Protein AF-A0A1D7QV91-F1 (afdb_monomer_lite)

Organism: NCBI:txid632773

Structure (mmCIF, N/CA/C/O backbone):
data_AF-A0A1D7QV91-F1
#
_entry.id   AF-A0A1D7QV91-F1
#
loop_
_atom_site.group_PDB
_atom_site.id
_a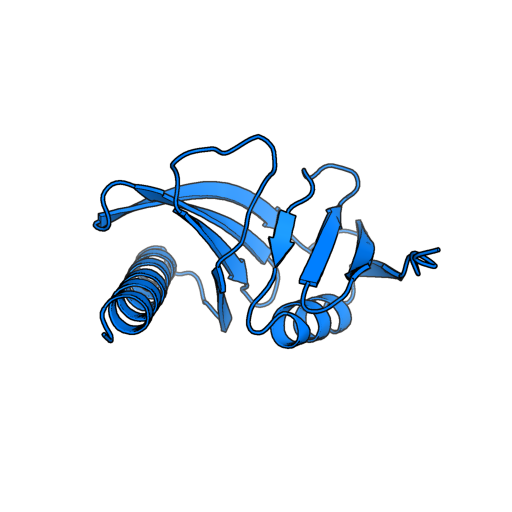tom_site.type_symbol
_atom_site.label_atom_id
_atom_site.label_alt_id
_atom_site.label_comp_id
_atom_site.label_asym_id
_atom_site.label_entity_id
_atom_site.label_seq_id
_atom_site.pdbx_PDB_ins_code
_atom_site.Cartn_x
_atom_site.Cartn_y
_atom_site.Cartn_z
_atom_site.occupancy
_atom_site.B_iso_or_equiv
_atom_site.auth_seq_id
_atom_site.auth_comp_id
_atom_site.auth_asym_id
_atom_site.auth_atom_id
_atom_site.pdbx_PDB_model_num
ATOM 1 N N . MET A 1 1 ? 21.255 12.252 -17.956 1.00 45.38 1 MET A N 1
ATOM 2 C CA . MET A 1 1 ? 20.841 11.496 -16.754 1.00 45.38 1 MET A CA 1
ATOM 3 C C . MET A 1 1 ? 19.461 11.991 -16.324 1.00 45.38 1 MET A C 1
ATOM 5 O O . MET A 1 1 ? 19.399 13.001 -15.647 1.00 45.38 1 MET A O 1
ATOM 9 N N . ASP A 1 2 ? 18.368 11.359 -16.775 1.00 53.44 2 ASP A N 1
ATOM 10 C CA . ASP A 1 2 ? 16.991 11.734 -16.355 1.00 53.44 2 ASP A CA 1
ATOM 11 C C . ASP A 1 2 ? 15.924 10.638 -16.613 1.00 53.44 2 ASP A C 1
ATOM 13 O O . ASP A 1 2 ? 14.723 10.887 -16.685 1.00 53.44 2 ASP A O 1
ATOM 17 N N . HIS A 1 3 ? 16.351 9.384 -16.797 1.00 52.78 3 HIS A N 1
ATOM 18 C CA . HIS A 1 3 ? 15.462 8.321 -17.290 1.00 52.78 3 HIS A CA 1
ATOM 19 C C . HIS A 1 3 ? 14.647 7.664 -16.162 1.00 52.78 3 HIS A C 1
ATOM 21 O O . HIS A 1 3 ? 13.525 7.218 -16.379 1.00 52.78 3 HIS A O 1
ATOM 27 N N . GLN A 1 4 ? 15.166 7.669 -14.929 1.00 55.16 4 GLN A N 1
ATOM 28 C CA . GLN A 1 4 ? 14.534 6.992 -13.792 1.00 55.16 4 GLN A CA 1
ATOM 29 C C . GLN A 1 4 ? 13.273 7.715 -13.282 1.00 55.16 4 GLN A C 1
ATOM 31 O O . GLN A 1 4 ? 12.346 7.075 -12.783 1.00 55.16 4 GLN A O 1
ATOM 36 N N . LYS A 1 5 ? 13.218 9.051 -13.412 1.00 58.94 5 LYS A N 1
ATOM 37 C CA . LYS A 1 5 ? 12.030 9.841 -13.047 1.00 58.94 5 LYS A CA 1
ATOM 38 C C . LYS A 1 5 ? 10.877 9.598 -14.020 1.00 58.94 5 LYS A C 1
ATOM 40 O O . LYS A 1 5 ? 9.762 9.378 -13.558 1.00 58.94 5 LYS A O 1
ATOM 45 N N . LYS A 1 6 ? 11.164 9.569 -15.328 1.00 64.19 6 LYS A N 1
ATOM 46 C CA . LYS A 1 6 ? 10.165 9.289 -16.372 1.00 64.19 6 LYS A CA 1
ATOM 47 C C . LYS A 1 6 ? 9.511 7.923 -16.163 1.00 64.19 6 LYS A C 1
ATOM 49 O O . LYS A 1 6 ? 8.305 7.856 -15.991 1.00 64.19 6 LYS A O 1
ATOM 54 N N . GLN A 1 7 ? 10.317 6.876 -15.986 1.00 62.16 7 GLN A N 1
ATOM 55 C CA . GLN A 1 7 ? 9.799 5.514 -15.829 1.00 62.16 7 GLN A CA 1
ATOM 56 C C . GLN A 1 7 ? 8.915 5.324 -14.582 1.00 62.16 7 GLN A C 1
ATOM 58 O O . GLN A 1 7 ? 7.948 4.574 -14.614 1.00 62.16 7 GLN A O 1
ATOM 63 N N . THR A 1 8 ? 9.208 6.017 -13.472 1.00 67.94 8 THR A N 1
ATOM 64 C CA . THR A 1 8 ? 8.337 5.948 -12.281 1.00 67.94 8 THR A CA 1
ATOM 65 C C . THR A 1 8 ? 6.990 6.625 -12.549 1.00 67.94 8 THR A C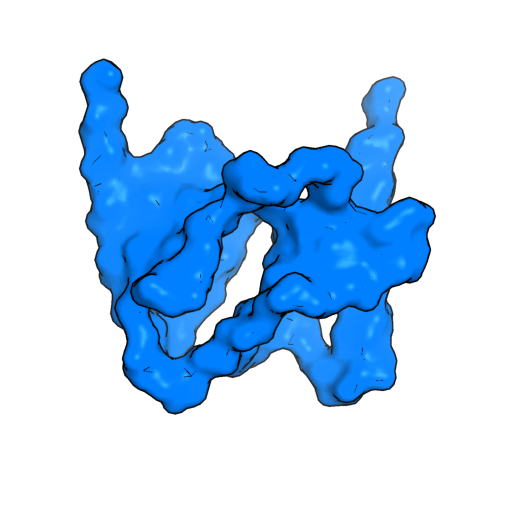 1
ATOM 67 O O . THR A 1 8 ? 5.956 6.084 -12.171 1.00 67.94 8 THR A O 1
ATOM 70 N N . SER A 1 9 ? 7.007 7.774 -13.234 1.00 73.50 9 SER A N 1
ATOM 71 C CA . SER A 1 9 ? 5.799 8.507 -13.626 1.00 73.50 9 SER A CA 1
ATOM 72 C C . SER A 1 9 ? 4.922 7.705 -14.591 1.00 73.50 9 SER A C 1
ATOM 74 O O . SER A 1 9 ? 3.699 7.752 -14.479 1.00 73.50 9 SER A O 1
ATOM 76 N N . ASP A 1 10 ? 5.531 6.954 -15.509 1.00 87.19 10 ASP A N 1
ATOM 77 C CA . ASP A 1 10 ? 4.803 6.123 -16.472 1.00 87.19 10 ASP A CA 1
ATOM 78 C C . ASP A 1 10 ? 4.090 4.953 -15.776 1.00 87.19 10 ASP A C 1
ATOM 80 O O . ASP A 1 10 ? 2.940 4.655 -16.088 1.00 87.19 10 ASP A O 1
ATOM 84 N N . HIS A 1 11 ? 4.716 4.341 -14.765 1.00 92.19 11 HIS A N 1
ATOM 85 C CA . HIS A 1 11 ? 4.080 3.273 -13.985 1.00 92.19 11 HIS A CA 1
ATOM 86 C C . HIS A 1 11 ? 2.972 3.784 -13.072 1.00 92.19 11 HIS A C 1
ATOM 88 O O . HIS A 1 11 ? 1.941 3.132 -12.946 1.00 92.19 11 HIS A O 1
ATOM 94 N N . GLU A 1 12 ? 3.158 4.947 -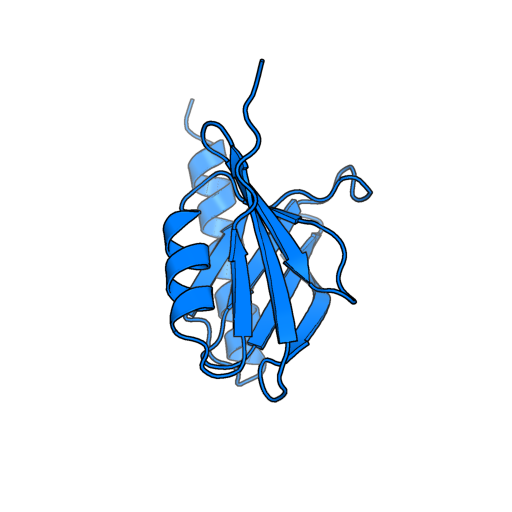12.443 1.00 92.00 12 GLU A N 1
ATOM 95 C CA . GLU A 1 12 ? 2.094 5.572 -11.653 1.00 92.00 12 GLU A CA 1
ATOM 96 C C . GLU A 1 12 ? 0.858 5.839 -12.519 1.00 92.00 12 GLU A C 1
ATOM 98 O O . GLU A 1 12 ? -0.260 5.559 -12.086 1.00 92.00 12 GLU A O 1
ATOM 103 N N . LYS A 1 13 ? 1.054 6.323 -13.752 1.00 92.75 13 LYS A N 1
ATOM 104 C CA . LYS A 1 13 ? -0.029 6.522 -14.718 1.00 92.75 13 LYS A CA 1
ATOM 105 C C . LYS A 1 13 ? -0.685 5.197 -15.119 1.00 92.75 13 LYS A C 1
ATOM 107 O O . LYS A 1 13 ? -1.899 5.080 -14.995 1.00 92.75 13 LYS A O 1
ATOM 112 N N . LEU A 1 14 ? 0.111 4.201 -15.515 1.00 94.25 14 LEU A N 1
ATOM 113 C CA . LEU A 1 14 ? -0.369 2.865 -15.889 1.00 94.25 14 LEU A CA 1
ATOM 114 C C . LEU A 1 14 ? -1.229 2.234 -14.784 1.00 94.25 14 LEU A C 1
ATOM 116 O O . LEU A 1 14 ? -2.315 1.726 -15.046 1.00 94.25 14 LEU A O 1
ATOM 120 N N . ILE A 1 15 ? -0.756 2.285 -13.537 1.00 95.62 15 ILE A N 1
ATOM 121 C CA . ILE A 1 15 ? -1.475 1.737 -12.385 1.00 95.62 15 ILE A CA 1
ATOM 122 C C . ILE A 1 15 ? -2.797 2.472 -12.165 1.00 95.62 15 ILE A C 1
ATOM 124 O O . ILE A 1 15 ? -3.813 1.825 -11.923 1.00 95.62 15 ILE A O 1
ATOM 128 N N . ARG A 1 16 ? -2.805 3.807 -12.245 1.00 95.25 16 ARG A N 1
ATOM 129 C CA . ARG A 1 16 ? -4.035 4.597 -12.082 1.00 95.25 16 ARG A CA 1
ATOM 130 C C . ARG A 1 16 ? -5.074 4.244 -13.137 1.00 95.25 16 ARG A C 1
ATOM 132 O O . ARG A 1 16 ? -6.194 3.905 -12.773 1.00 95.25 16 ARG A O 1
ATOM 139 N N . GLU A 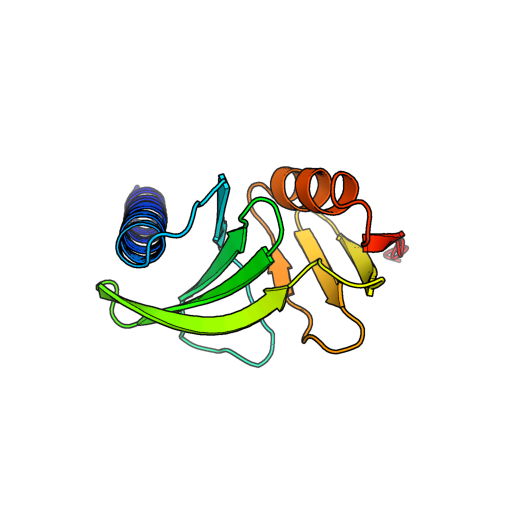1 17 ? -4.678 4.244 -14.408 1.00 94.25 17 GLU A N 1
ATOM 140 C CA . GLU A 1 17 ? -5.557 3.878 -15.525 1.00 94.25 17 GLU A CA 1
ATOM 141 C C . GLU A 1 17 ? -6.093 2.450 -15.363 1.00 94.25 17 GLU A C 1
ATOM 143 O O . GLU A 1 17 ? -7.279 2.198 -15.578 1.00 94.25 17 GLU A O 1
ATOM 148 N N . TRP A 1 18 ? -5.250 1.517 -14.910 1.00 94.94 18 TRP A N 1
ATOM 149 C CA . TRP A 1 18 ? -5.674 0.150 -14.620 1.00 94.94 18 TRP A CA 1
ATOM 150 C C . TRP A 1 18 ? -6.725 0.101 -13.502 1.00 94.94 18 TRP A C 1
ATOM 152 O O . TRP A 1 18 ? -7.763 -0.532 -13.691 1.00 94.94 18 TRP A O 1
ATOM 162 N N . ILE A 1 19 ? -6.515 0.791 -12.374 1.00 94.00 19 ILE A N 1
ATOM 163 C CA . ILE A 1 19 ? -7.469 0.831 -11.246 1.00 94.00 19 ILE A CA 1
ATOM 164 C C . ILE A 1 19 ? -8.806 1.439 -11.688 1.00 94.00 19 ILE A C 1
ATOM 166 O O . ILE A 1 19 ? -9.865 0.865 -11.418 1.00 94.00 19 ILE A O 1
ATOM 170 N N . GLU A 1 20 ? -8.758 2.556 -12.411 1.00 93.12 20 GLU A N 1
ATOM 171 C CA . GLU A 1 20 ? -9.939 3.264 -12.913 1.00 93.12 20 GLU A CA 1
ATOM 172 C C . GLU A 1 20 ? -10.714 2.424 -13.938 1.00 93.12 20 GLU A C 1
ATOM 174 O O . GLU A 1 20 ? -11.943 2.372 -13.889 1.00 93.12 20 GLU A O 1
ATOM 179 N N . SER A 1 21 ? -10.023 1.662 -14.796 1.00 94.19 21 SER A N 1
ATOM 180 C CA . SER A 1 21 ? -10.663 0.725 -15.738 1.00 94.19 21 SER A CA 1
ATOM 181 C C . SER A 1 21 ? -11.452 -0.397 -15.048 1.00 94.19 21 SER A C 1
ATOM 183 O O . SER A 1 21 ? -12.336 -1.002 -15.655 1.00 94.19 21 SER A O 1
ATOM 185 N N . LYS A 1 22 ? -11.149 -0.678 -13.773 1.00 90.69 22 LYS A N 1
ATOM 186 C CA . LYS A 1 22 ? -11.883 -1.631 -12.928 1.00 90.69 22 LYS A CA 1
ATOM 187 C C . LYS A 1 22 ? -13.030 -0.977 -12.148 1.00 90.69 22 LYS A C 1
ATOM 189 O O . LYS A 1 22 ? -13.648 -1.655 -11.335 1.00 90.69 22 LYS A O 1
ATOM 194 N N . GLY A 1 23 ? -13.306 0.308 -12.376 1.00 90.88 23 GLY A N 1
ATOM 195 C CA . GLY A 1 23 ? -14.349 1.065 -11.681 1.00 90.88 23 GLY A CA 1
ATOM 196 C C . GLY A 1 23 ? -13.968 1.509 -10.266 1.00 90.88 23 GLY A C 1
ATOM 197 O O . GLY A 1 23 ? -14.845 1.903 -9.505 1.00 90.88 23 GLY A O 1
ATOM 198 N N . ASN A 1 24 ? -12.683 1.443 -9.902 1.00 91.00 24 ASN A N 1
ATOM 199 C CA . ASN A 1 24 ? -12.193 1.836 -8.581 1.00 91.00 24 ASN A CA 1
ATOM 200 C C . ASN A 1 24 ? -11.550 3.228 -8.613 1.00 91.00 24 ASN A C 1
ATOM 202 O O . ASN A 1 24 ? -11.072 3.686 -9.650 1.00 91.00 24 ASN A O 1
ATOM 206 N N . THR A 1 25 ? -11.480 3.888 -7.458 1.00 91.50 25 THR A N 1
ATOM 207 C CA . THR A 1 25 ? -10.782 5.170 -7.300 1.00 91.50 25 THR A CA 1
ATOM 208 C C . THR A 1 25 ? -9.332 4.967 -6.856 1.00 91.50 25 THR A C 1
ATOM 210 O O . THR A 1 25 ? -8.992 3.997 -6.175 1.00 91.50 25 THR A O 1
ATOM 213 N N . CYS A 1 26 ? -8.452 5.897 -7.238 1.00 93.62 26 CYS A N 1
ATOM 214 C CA . CYS A 1 26 ? -7.046 5.885 -6.844 1.00 93.62 26 CYS A CA 1
ATOM 215 C C . CYS A 1 26 ? -6.616 7.256 -6.304 1.00 93.62 26 CYS A C 1
ATOM 217 O O . CYS A 1 26 ? -6.416 8.209 -7.060 1.00 93.62 26 CYS A O 1
ATOM 219 N N . GLU A 1 27 ? -6.403 7.368 -4.994 1.00 94.44 27 GLU A N 1
ATOM 220 C CA . GLU A 1 27 ? -5.887 8.593 -4.375 1.00 94.44 27 GLU A CA 1
ATOM 221 C C . GLU A 1 27 ? -4.406 8.802 -4.726 1.00 94.44 27 GLU A C 1
ATOM 223 O O . GLU A 1 27 ? -3.976 9.866 -5.194 1.00 94.44 27 GLU A O 1
ATOM 228 N N . PHE A 1 28 ? -3.598 7.762 -4.535 1.00 94.56 28 PHE A N 1
ATOM 229 C CA . PHE A 1 28 ? -2.172 7.788 -4.832 1.00 94.56 28 PHE A CA 1
ATOM 230 C C . PHE A 1 28 ? -1.629 6.421 -5.211 1.00 94.56 28 PHE A C 1
ATOM 232 O O . PHE A 1 28 ? -2.199 5.389 -4.871 1.00 94.56 28 PHE A O 1
ATOM 239 N N . VAL A 1 29 ? -0.466 6.457 -5.860 1.00 95.38 29 VAL A N 1
ATOM 240 C CA . VAL A 1 29 ? 0.382 5.306 -6.154 1.00 95.38 29 VAL A CA 1
ATOM 241 C C . VAL A 1 29 ? 1.781 5.637 -5.652 1.00 95.38 29 VAL A C 1
ATOM 243 O O . VAL A 1 29 ? 2.261 6.747 -5.881 1.00 95.38 29 VAL A O 1
ATOM 246 N N . LEU A 1 30 ? 2.422 4.715 -4.936 1.00 94.69 30 LEU A N 1
ATOM 247 C CA . LEU A 1 30 ? 3.762 4.904 -4.381 1.00 94.69 30 LEU A CA 1
ATOM 248 C C . LEU A 1 30 ? 4.641 3.687 -4.662 1.00 94.69 30 LEU A C 1
ATOM 250 O O . LEU A 1 30 ? 4.194 2.570 -4.421 1.00 94.69 30 LEU A O 1
ATOM 254 N N . PRO A 1 31 ? 5.899 3.870 -5.099 1.00 94.00 31 PRO A N 1
ATOM 255 C CA . PRO A 1 31 ? 6.831 2.761 -5.241 1.00 94.00 31 PRO A CA 1
ATOM 256 C C . PRO A 1 31 ? 7.228 2.215 -3.866 1.00 94.00 31 PRO A C 1
ATOM 258 O O . PRO A 1 31 ? 7.553 2.981 -2.948 1.00 94.00 31 PRO A O 1
ATOM 261 N N . V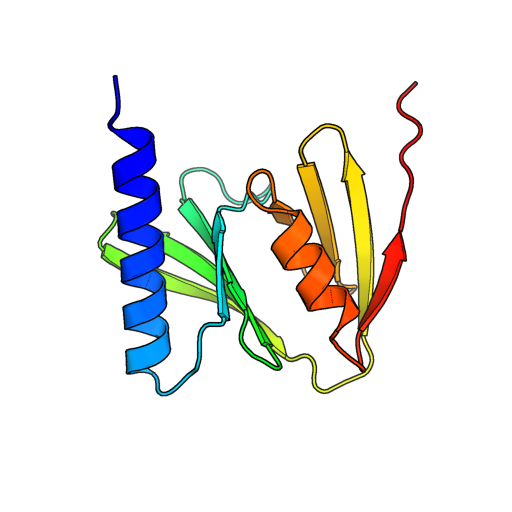AL A 1 32 ? 7.259 0.890 -3.744 1.00 93.88 32 VAL A N 1
ATOM 262 C CA . VAL A 1 32 ? 7.615 0.188 -2.506 1.00 93.88 32 VAL A CA 1
ATOM 263 C C . VAL A 1 32 ? 8.620 -0.925 -2.765 1.00 93.88 32 VAL A C 1
ATOM 265 O O . VAL A 1 32 ? 8.872 -1.314 -3.902 1.00 93.88 32 VAL A O 1
ATOM 268 N N . THR A 1 33 ? 9.209 -1.457 -1.698 1.00 92.12 33 THR A N 1
ATOM 269 C CA . THR A 1 33 ? 10.016 -2.681 -1.760 1.00 92.12 33 THR A CA 1
ATOM 270 C C . THR A 1 33 ? 9.558 -3.682 -0.711 1.00 92.12 33 THR A C 1
ATOM 272 O O . THR A 1 33 ? 9.256 -3.284 0.416 1.00 92.12 33 THR A O 1
ATOM 275 N N . ARG A 1 34 ? 9.603 -4.973 -1.047 1.00 89.50 34 ARG A N 1
ATOM 276 C CA . ARG A 1 34 ? 9.376 -6.100 -0.131 1.00 89.50 34 ARG A CA 1
ATOM 277 C C . ARG A 1 34 ? 10.629 -6.972 -0.115 1.00 89.50 34 ARG A C 1
ATOM 279 O O . ARG A 1 34 ? 11.303 -7.079 -1.136 1.00 89.50 34 ARG A O 1
ATOM 286 N N . LYS A 1 35 ? 10.973 -7.562 1.031 1.00 82.38 35 LYS A N 1
ATOM 287 C CA . LYS A 1 35 ? 12.213 -8.349 1.172 1.00 82.38 35 LYS A CA 1
ATOM 288 C C . LYS A 1 35 ? 12.226 -9.575 0.250 1.00 82.38 35 LYS A C 1
ATOM 290 O O . LYS A 1 35 ? 13.274 -9.898 -0.310 1.00 82.38 35 LYS A O 1
ATOM 295 N N . ASP A 1 36 ? 11.060 -10.190 0.071 1.00 81.31 36 ASP A N 1
ATOM 296 C CA . ASP A 1 36 ? 10.909 -11.469 -0.628 1.00 81.31 36 ASP A CA 1
ATOM 297 C C . ASP A 1 36 ? 10.563 -11.315 -2.120 1.00 81.31 36 ASP A C 1
ATOM 299 O O . ASP A 1 36 ? 10.509 -12.297 -2.851 1.00 81.31 36 ASP A O 1
ATOM 303 N N . PHE A 1 37 ? 10.429 -10.076 -2.608 1.00 80.06 37 PHE A N 1
ATOM 304 C CA . PHE A 1 37 ? 10.235 -9.768 -4.026 1.00 80.06 37 PHE A CA 1
ATOM 305 C C . PHE A 1 37 ? 11.504 -9.151 -4.617 1.00 80.06 37 PHE A C 1
ATOM 307 O O . PHE A 1 37 ? 11.821 -7.982 -4.385 1.00 80.06 37 PHE A O 1
ATOM 314 N N . LYS A 1 38 ? 12.241 -9.944 -5.401 1.00 73.69 38 LYS A N 1
ATOM 315 C CA . LYS A 1 38 ? 13.445 -9.504 -6.118 1.00 73.69 38 LYS A CA 1
ATOM 316 C C . LYS A 1 38 ? 13.181 -9.490 -7.620 1.00 73.69 38 LYS A C 1
ATOM 318 O O . LYS A 1 38 ? 12.736 -10.486 -8.169 1.00 73.69 38 LYS A O 1
ATOM 323 N N . GLY A 1 39 ? 13.512 -8.380 -8.278 1.00 72.44 39 GLY A N 1
ATOM 324 C CA . GLY A 1 39 ? 13.419 -8.239 -9.739 1.00 72.44 39 GLY A CA 1
ATOM 325 C C . GLY A 1 39 ? 12.142 -7.564 -10.241 1.00 72.44 39 GLY A C 1
ATOM 326 O O . GLY A 1 39 ? 12.141 -7.048 -11.355 1.00 72.44 39 GLY A O 1
ATOM 327 N N . SER A 1 40 ? 11.110 -7.471 -9.405 1.00 78.31 40 SER A N 1
ATOM 328 C CA . SER A 1 40 ? 9.839 -6.836 -9.754 1.00 78.31 40 SER A CA 1
ATOM 329 C C . SER A 1 40 ? 9.720 -5.408 -9.232 1.00 78.31 40 SER A C 1
ATOM 331 O O . SER A 1 40 ? 10.281 -5.057 -8.188 1.00 78.31 40 SER A O 1
ATOM 333 N N . LYS A 1 41 ? 8.967 -4.566 -9.948 1.00 91.50 41 LYS A N 1
ATOM 334 C CA . LYS A 1 41 ? 8.672 -3.194 -9.519 1.00 91.50 41 LYS A CA 1
ATOM 335 C C . LYS A 1 41 ? 7.357 -3.187 -8.760 1.00 91.50 41 LYS A C 1
ATOM 337 O O . LYS A 1 41 ? 6.300 -3.394 -9.347 1.00 91.50 41 LYS A O 1
ATOM 342 N N . LEU A 1 42 ? 7.448 -2.957 -7.456 1.00 94.06 42 LEU A N 1
ATOM 343 C CA . LEU A 1 42 ? 6.292 -2.964 -6.575 1.00 94.06 42 LEU A CA 1
ATOM 344 C C . LEU A 1 42 ? 5.781 -1.561 -6.298 1.00 94.06 42 LEU A C 1
ATOM 346 O O . LEU A 1 42 ? 6.552 -0.608 -6.138 1.00 94.06 42 LEU A O 1
ATOM 350 N N . TYR A 1 43 ? 4.468 -1.471 -6.171 1.00 95.19 43 TYR A N 1
ATOM 351 C CA . TYR A 1 43 ? 3.758 -0.247 -5.866 1.00 95.19 43 TYR A CA 1
ATOM 352 C C . TYR A 1 43 ? 2.660 -0.522 -4.853 1.00 95.19 43 TYR A C 1
ATOM 354 O O . TYR A 1 43 ? 2.095 -1.608 -4.824 1.00 95.19 43 TYR A O 1
ATOM 362 N N . VAL A 1 44 ? 2.329 0.474 -4.043 1.00 95.12 44 VAL A N 1
ATOM 363 C CA . VAL A 1 44 ? 1.059 0.493 -3.320 1.00 95.12 44 VAL A CA 1
ATOM 364 C C . VAL A 1 44 ? 0.156 1.544 -3.929 1.00 95.12 44 VAL A C 1
ATOM 366 O O . VAL A 1 44 ? 0.615 2.648 -4.227 1.00 95.12 44 VAL A O 1
ATOM 369 N N . SER A 1 45 ? -1.117 1.214 -4.090 1.00 95.75 45 SER A N 1
ATOM 370 C CA . SER A 1 45 ? -2.158 2.181 -4.423 1.00 95.75 45 SER A CA 1
ATOM 371 C C . SER A 1 45 ? -3.189 2.243 -3.312 1.00 95.75 45 SER A C 1
ATOM 373 O O . SER A 1 45 ? -3.588 1.195 -2.805 1.00 95.75 45 SER A O 1
ATOM 375 N N . ALA A 1 46 ? -3.657 3.439 -2.984 1.00 95.00 46 ALA A N 1
ATOM 376 C CA . ALA A 1 46 ? -4.726 3.623 -2.011 1.00 95.00 46 ALA A CA 1
ATOM 377 C C . ALA A 1 46 ? -6.009 4.125 -2.678 1.00 95.00 46 ALA A C 1
ATOM 379 O O . ALA A 1 46 ? -5.943 5.012 -3.537 1.00 95.00 46 ALA A O 1
ATOM 380 N N . SER A 1 47 ? -7.149 3.582 -2.257 1.00 93.25 47 SER A N 1
ATOM 381 C CA . SER A 1 47 ? -8.473 4.202 -2.390 1.00 93.25 47 SER A CA 1
ATOM 382 C C . SER A 1 47 ? -8.902 4.779 -1.038 1.00 93.25 47 SER A C 1
ATOM 384 O O . SER A 1 47 ? -8.121 4.784 -0.086 1.00 93.25 47 SER A O 1
ATOM 386 N N . GLU A 1 48 ? -10.143 5.252 -0.953 1.00 90.62 48 GLU A N 1
ATOM 387 C CA . GLU A 1 48 ? -10.730 5.755 0.291 1.00 90.62 48 GLU A CA 1
ATOM 388 C C . GLU A 1 48 ? -10.657 4.728 1.433 1.00 90.62 48 GLU A C 1
ATOM 390 O O . GLU A 1 48 ? -10.318 5.084 2.558 1.00 90.62 48 GLU A O 1
ATOM 395 N N . ASP A 1 49 ? -10.896 3.457 1.119 1.00 90.38 49 ASP A N 1
ATOM 396 C CA . ASP A 1 49 ? -11.152 2.362 2.055 1.00 90.38 49 ASP A CA 1
ATOM 397 C C . ASP A 1 49 ? -10.265 1.126 1.844 1.00 90.38 49 ASP A C 1
ATOM 399 O O . ASP A 1 49 ? -10.374 0.163 2.597 1.00 90.38 49 ASP A O 1
ATOM 403 N N . SER A 1 50 ? -9.365 1.123 0.858 1.00 92.12 50 SER A N 1
ATOM 404 C CA . SER A 1 50 ? -8.521 -0.040 0.567 1.00 92.12 50 SER A CA 1
ATOM 405 C C . SER A 1 50 ? -7.091 0.349 0.201 1.00 92.12 50 SER A C 1
ATOM 407 O O . SER A 1 50 ? -6.830 1.393 -0.408 1.00 92.12 50 SER A O 1
ATOM 409 N N . LEU A 1 51 ? -6.144 -0.523 0.545 1.00 93.62 51 LEU A N 1
ATOM 410 C CA . LEU A 1 51 ? -4.758 -0.456 0.090 1.00 93.62 51 LEU A CA 1
ATOM 411 C C . LEU A 1 51 ? -4.451 -1.689 -0.760 1.00 93.62 51 LEU A C 1
ATOM 413 O O . LEU A 1 51 ? -4.626 -2.815 -0.308 1.00 93.62 51 LEU A O 1
ATOM 417 N N . ARG A 1 52 ? -3.940 -1.496 -1.976 1.00 94.31 52 ARG A N 1
ATOM 418 C CA . ARG A 1 52 ? -3.514 -2.593 -2.856 1.00 94.31 52 ARG A CA 1
ATOM 419 C C . ARG A 1 52 ? -2.005 -2.601 -2.994 1.00 94.31 52 ARG A C 1
ATOM 421 O O . ARG A 1 52 ? -1.420 -1.557 -3.282 1.00 94.31 52 ARG A O 1
ATOM 428 N N . LEU A 1 53 ? -1.393 -3.768 -2.832 1.00 93.75 53 LEU A N 1
ATOM 429 C CA . LEU A 1 53 ? -0.019 -4.032 -3.239 1.00 93.75 53 LEU A CA 1
ATOM 430 C C . LEU A 1 53 ? -0.037 -4.567 -4.670 1.00 93.75 53 LEU A C 1
ATOM 432 O O . LEU A 1 53 ? -0.712 -5.549 -4.980 1.00 93.75 53 LEU A O 1
ATOM 436 N N . LEU A 1 54 ? 0.716 -3.905 -5.534 1.00 94.88 54 LEU A N 1
ATOM 437 C CA . LEU A 1 54 ? 0.721 -4.111 -6.969 1.00 94.88 54 LEU A CA 1
ATOM 438 C C . LEU A 1 54 ? 2.134 -4.414 -7.452 1.00 94.88 54 LEU A C 1
ATOM 440 O O . LEU A 1 54 ? 3.119 -3.871 -6.946 1.00 94.88 54 LEU A O 1
ATOM 444 N N . GLU A 1 55 ? 2.211 -5.226 -8.488 1.00 94.00 55 GLU A N 1
ATOM 445 C CA . GLU A 1 55 ? 3.412 -5.487 -9.261 1.00 94.00 55 GLU A CA 1
ATOM 446 C C . GLU A 1 55 ? 3.228 -4.957 -10.680 1.00 94.00 55 GLU A C 1
ATOM 448 O O . GLU A 1 55 ? 2.208 -5.221 -11.313 1.00 94.00 55 GLU A O 1
ATOM 453 N N . VAL A 1 56 ? 4.229 -4.238 -11.188 1.00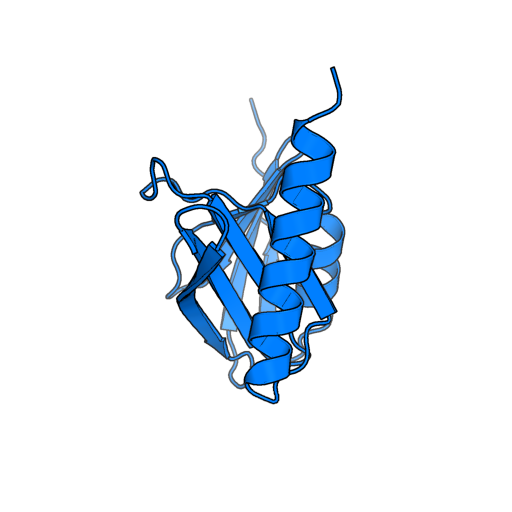 92.06 56 VAL A N 1
ATOM 454 C CA . VAL A 1 56 ? 4.325 -3.904 -12.612 1.00 92.06 56 VAL A CA 1
ATOM 455 C C . VAL A 1 56 ? 5.307 -4.860 -13.277 1.00 92.06 56 VAL A C 1
ATOM 457 O O . VAL A 1 56 ? 6.506 -4.842 -12.971 1.00 92.06 56 VAL A O 1
ATOM 460 N N . VAL A 1 57 ? 4.799 -5.669 -14.204 1.00 86.94 57 VAL A N 1
ATOM 461 C CA . VAL A 1 57 ? 5.566 -6.642 -14.987 1.00 86.94 57 VAL A CA 1
ATOM 462 C C . VAL A 1 57 ? 5.831 -6.069 -16.377 1.00 86.94 57 VAL A C 1
ATOM 464 O O . VAL A 1 57 ? 4.931 -5.557 -17.043 1.00 86.94 57 VAL A O 1
ATOM 467 N N . SER A 1 58 ? 7.093 -6.136 -16.813 1.00 82.81 58 SER A N 1
ATOM 468 C CA . SER A 1 58 ? 7.530 -5.712 -18.155 1.00 82.81 58 SER A CA 1
ATOM 469 C C . SER A 1 58 ? 7.086 -4.298 -18.569 1.00 82.81 58 SER A C 1
ATOM 471 O O . SER A 1 58 ? 6.928 -4.023 -19.756 1.00 82.81 58 SER A O 1
ATOM 473 N N . ASP A 1 59 ? 6.888 -3.404 -17.593 1.00 81.56 59 ASP A N 1
ATOM 474 C CA . ASP A 1 59 ? 6.446 -2.012 -17.768 1.00 81.56 59 ASP A CA 1
ATOM 475 C C . ASP A 1 59 ? 5.081 -1.857 -18.480 1.00 81.56 59 ASP A C 1
ATOM 477 O O . ASP A 1 59 ? 4.796 -0.804 -19.052 1.00 81.56 59 ASP A O 1
ATOM 481 N N . ARG A 1 60 ? 4.236 -2.899 -18.476 1.00 80.75 60 ARG A N 1
ATOM 482 C CA . ARG A 1 60 ? 2.949 -2.915 -19.203 1.00 80.75 60 ARG A CA 1
ATOM 483 C C . ARG A 1 60 ? 1.807 -3.556 -18.435 1.00 80.75 60 ARG A C 1
ATOM 485 O O . ARG A 1 60 ? 0.684 -3.072 -18.520 1.00 80.75 60 ARG A O 1
ATOM 492 N N . ASP A 1 61 ? 2.097 -4.615 -17.692 1.00 87.81 61 ASP A N 1
ATOM 493 C CA . ASP A 1 61 ? 1.073 -5.387 -17.003 1.00 87.81 61 ASP A CA 1
ATOM 494 C C . ASP A 1 61 ? 1.073 -5.047 -15.516 1.00 87.81 61 ASP A C 1
ATOM 496 O O . ASP A 1 61 ? 2.130 -4.931 -14.893 1.00 87.81 61 ASP A O 1
ATOM 500 N N . VAL A 1 62 ? -0.122 -4.881 -14.951 1.00 93.12 62 VAL A N 1
ATOM 501 C CA . VAL A 1 62 ? -0.328 -4.609 -13.526 1.00 93.12 62 VAL A CA 1
ATOM 502 C C . VAL A 1 62 ? -0.999 -5.820 -12.898 1.00 93.12 62 VAL A C 1
ATOM 504 O O . VAL A 1 62 ? -2.123 -6.170 -13.261 1.00 93.12 62 VAL A O 1
ATOM 507 N N . ASN A 1 63 ? -0.320 -6.427 -11.930 1.00 92.88 63 ASN A N 1
ATOM 508 C CA . ASN A 1 63 ? -0.833 -7.540 -11.143 1.00 92.88 63 ASN A CA 1
ATOM 509 C C . ASN A 1 63 ? -1.120 -7.082 -9.715 1.00 92.88 63 ASN A C 1
ATOM 511 O O . ASN A 1 63 ? -0.314 -6.380 -9.104 1.00 92.88 63 ASN A O 1
ATOM 515 N N . VAL A 1 64 ? -2.250 -7.517 -9.160 1.00 93.44 64 VAL A N 1
ATOM 516 C CA . VAL A 1 64 ? -2.551 -7.335 -7.737 1.00 93.44 64 VAL A CA 1
ATOM 517 C C . VAL A 1 64 ? -1.931 -8.489 -6.967 1.00 93.44 64 VAL A C 1
ATOM 519 O O . VAL A 1 64 ? -2.284 -9.642 -7.196 1.00 93.44 64 VAL A O 1
ATOM 522 N N . ILE A 1 65 ? -1.014 -8.173 -6.056 1.00 91.75 65 ILE A N 1
ATOM 523 C CA . ILE A 1 65 ? -0.439 -9.153 -5.128 1.00 91.75 65 ILE A CA 1
ATOM 524 C C . ILE A 1 65 ? -1.370 -9.327 -3.932 1.00 91.75 65 ILE A C 1
ATOM 526 O O . ILE A 1 65 ? -1.629 -10.442 -3.495 1.00 91.75 65 ILE A O 1
ATOM 530 N N . GLU A 1 66 ? -1.847 -8.210 -3.389 1.00 90.50 66 GLU A N 1
ATOM 531 C CA . GLU A 1 66 ? -2.609 -8.187 -2.148 1.00 90.50 66 GLU A CA 1
ATOM 532 C C . GLU A 1 66 ? -3.557 -6.991 -2.150 1.00 90.50 66 GLU A C 1
ATOM 534 O O . GLU A 1 66 ? -3.223 -5.920 -2.664 1.00 90.50 66 GLU A O 1
ATOM 539 N N . THR A 1 67 ? -4.743 -7.168 -1.576 1.00 91.31 67 THR A N 1
ATOM 540 C CA . THR A 1 67 ? -5.680 -6.079 -1.292 1.00 91.31 67 THR A CA 1
ATOM 541 C C . THR A 1 67 ? -6.043 -6.141 0.178 1.00 91.31 67 THR A C 1
ATOM 543 O O . THR A 1 67 ? -6.458 -7.186 0.671 1.00 91.31 67 THR A O 1
ATOM 546 N N . ILE A 1 68 ? -5.867 -5.019 0.863 1.00 89.69 68 ILE A N 1
ATOM 547 C CA . ILE A 1 68 ? -6.184 -4.852 2.271 1.00 89.69 68 ILE A CA 1
ATOM 548 C C . ILE A 1 68 ? -7.360 -3.889 2.350 1.00 89.69 68 ILE A C 1
ATOM 550 O O . ILE A 1 68 ? -7.204 -2.678 2.177 1.00 89.69 68 ILE A O 1
ATOM 554 N N . GLU A 1 69 ? -8.539 -4.449 2.583 1.00 90.19 69 GLU A N 1
ATOM 555 C CA . GLU A 1 69 ? -9.755 -3.686 2.849 1.00 90.19 69 GLU A CA 1
ATOM 556 C C . GLU A 1 69 ? -9.693 -3.121 4.273 1.00 90.19 69 GLU A C 1
ATOM 558 O O . GLU A 1 69 ? -9.359 -3.835 5.218 1.00 90.19 69 GLU A O 1
ATOM 563 N N . CYS A 1 70 ? -10.004 -1.840 4.449 1.00 87.12 70 CYS A N 1
ATOM 564 C CA . CYS A 1 70 ? -9.956 -1.130 5.734 1.00 87.12 70 CYS A CA 1
ATOM 565 C C . CYS A 1 70 ? -11.354 -1.025 6.364 1.00 87.12 70 CYS A C 1
ATOM 567 O O . CYS A 1 70 ? -11.701 -0.025 6.995 1.00 87.12 70 CYS A O 1
ATOM 569 N N . THR A 1 71 ? -12.171 -2.057 6.165 1.00 83.56 71 THR A N 1
ATOM 570 C CA . THR A 1 71 ? -13.570 -2.132 6.610 1.00 83.56 71 THR A CA 1
ATOM 571 C C . THR A 1 71 ? -13.708 -2.597 8.062 1.00 83.56 71 THR A C 1
ATOM 573 O O . THR A 1 71 ? -14.690 -2.269 8.733 1.00 83.56 71 THR A O 1
ATOM 576 N N . GLU A 1 72 ? -12.708 -3.311 8.577 1.00 86.44 72 GLU A N 1
ATOM 577 C CA . GLU A 1 72 ? -12.675 -3.883 9.924 1.00 86.44 72 GLU A CA 1
ATOM 578 C C . GLU A 1 72 ? -11.520 -3.322 10.756 1.00 86.44 72 GLU A C 1
ATOM 580 O O . GLU A 1 72 ? -10.565 -2.755 10.223 1.00 86.44 72 GLU A O 1
ATOM 585 N N . GLU A 1 73 ? -11.606 -3.469 12.081 1.00 89.25 73 GLU A N 1
ATOM 586 C CA . GLU A 1 73 ? -10.564 -2.989 12.989 1.00 89.25 73 GLU A CA 1
ATOM 587 C C . GLU A 1 73 ? -9.241 -3.727 12.764 1.00 89.25 73 GLU A C 1
ATOM 589 O O . GLU A 1 73 ? -9.119 -4.928 13.002 1.00 89.25 73 GLU A O 1
ATOM 594 N N . GLN A 1 74 ? -8.219 -2.983 12.348 1.00 89.06 74 GLN A N 1
ATOM 595 C CA . GLN A 1 74 ? -6.897 -3.514 12.042 1.00 89.06 74 GLN A CA 1
ATOM 596 C C . GLN A 1 74 ? -5.822 -2.763 12.811 1.00 89.06 74 GLN A C 1
ATOM 598 O O . GLN A 1 74 ? -5.895 -1.552 13.020 1.00 89.06 74 GLN A O 1
ATOM 603 N N . THR A 1 75 ? -4.773 -3.481 13.204 1.00 91.00 75 THR A N 1
ATOM 604 C CA . THR A 1 75 ? -3.589 -2.873 13.815 1.00 91.00 75 THR A CA 1
ATOM 605 C C . THR A 1 75 ? -2.424 -2.924 12.846 1.00 91.00 75 THR A C 1
ATOM 607 O O . THR A 1 75 ? -2.015 -3.995 12.403 1.00 91.00 75 THR A O 1
ATOM 610 N N . TRP A 1 76 ? -1.876 -1.752 12.558 1.00 91.81 76 TRP A N 1
ATOM 611 C CA . TRP A 1 76 ? -0.754 -1.568 11.655 1.00 91.81 76 TRP A CA 1
ATOM 612 C C . TRP A 1 76 ? 0.457 -1.075 12.437 1.00 91.81 76 TRP A C 1
ATOM 614 O O . TRP A 1 76 ? 0.382 -0.109 13.197 1.00 91.81 76 TRP A O 1
ATOM 624 N N . ILE A 1 77 ? 1.594 -1.728 12.238 1.00 92.50 77 ILE A N 1
ATOM 625 C CA . ILE A 1 77 ? 2.872 -1.327 12.817 1.00 92.50 77 ILE A CA 1
ATOM 626 C C . ILE A 1 77 ? 3.617 -0.491 11.784 1.00 92.50 77 ILE A C 1
ATOM 628 O O . ILE A 1 77 ? 3.809 -0.895 10.635 1.00 92.50 77 ILE A O 1
ATOM 632 N N . VAL A 1 78 ? 4.058 0.686 12.213 1.00 92.75 78 VAL A N 1
ATOM 633 C CA . VAL A 1 78 ? 4.796 1.631 11.384 1.00 92.75 78 VAL A CA 1
ATOM 634 C C . VAL A 1 78 ? 6.153 1.900 12.022 1.00 92.75 78 VAL A C 1
ATOM 636 O O . VAL A 1 78 ? 6.248 2.452 13.118 1.00 92.75 78 VAL A O 1
ATOM 639 N N . LYS A 1 79 ? 7.222 1.543 11.307 1.00 91.12 79 LYS A N 1
ATOM 640 C CA . LYS A 1 79 ? 8.614 1.775 11.716 1.00 91.12 79 LYS A CA 1
ATOM 641 C C . LYS A 1 79 ? 9.205 2.884 10.857 1.00 91.12 79 LYS A C 1
ATOM 643 O O . LYS A 1 79 ? 9.440 2.710 9.658 1.00 91.12 79 LYS A O 1
ATOM 648 N N . LYS A 1 80 ? 9.454 4.040 11.473 1.00 87.75 80 LYS A N 1
ATOM 649 C CA . LYS A 1 80 ? 10.109 5.183 10.819 1.00 87.75 80 LYS A CA 1
ATOM 650 C C . LYS A 1 80 ? 11.625 5.002 10.880 1.00 87.75 80 LYS A C 1
ATOM 652 O O . LYS A 1 80 ? 12.186 4.844 11.960 1.00 87.75 80 LYS A O 1
ATOM 657 N N . GLY A 1 81 ? 12.281 5.030 9.725 1.00 82.69 81 GLY A N 1
ATOM 658 C CA . GLY A 1 81 ? 13.739 5.040 9.596 1.00 82.69 81 GLY A CA 1
ATOM 659 C C . GLY A 1 81 ? 14.226 6.257 8.811 1.00 82.69 81 GLY A C 1
ATOM 660 O O . GLY A 1 81 ? 13.425 7.054 8.317 1.00 82.69 81 GLY A O 1
ATOM 661 N N . PHE A 1 82 ? 15.545 6.401 8.661 1.00 80.75 82 PHE A N 1
ATOM 662 C CA . PHE A 1 82 ? 16.125 7.513 7.907 1.00 80.75 82 PHE A CA 1
ATOM 663 C C . PHE A 1 82 ? 15.682 7.462 6.435 1.00 80.75 82 PHE A C 1
ATOM 665 O O . PHE A 1 82 ? 16.107 6.605 5.660 1.00 80.75 82 PHE A O 1
ATOM 672 N N . GLY A 1 83 ? 14.761 8.354 6.064 1.00 83.00 83 GLY A N 1
ATOM 673 C CA . GLY A 1 83 ? 14.224 8.457 4.708 1.00 83.00 83 GLY A CA 1
ATOM 674 C C . GLY A 1 83 ? 13.251 7.348 4.285 1.00 83.00 83 GLY A C 1
ATOM 675 O O . GLY A 1 83 ? 12.827 7.349 3.130 1.00 83.00 83 GLY A O 1
ATOM 676 N N . LYS A 1 84 ? 12.881 6.416 5.173 1.00 89.31 84 LYS A N 1
ATOM 677 C CA . LYS A 1 84 ? 12.056 5.239 4.845 1.00 89.31 84 LYS A CA 1
ATOM 678 C C . LYS A 1 84 ? 10.971 4.992 5.891 1.00 89.31 84 LYS A C 1
ATOM 680 O O . LYS A 1 84 ? 11.150 5.297 7.069 1.00 89.31 84 LYS A O 1
ATOM 685 N N . LEU A 1 85 ? 9.867 4.402 5.454 1.00 91.00 85 LEU A N 1
ATOM 686 C CA . LEU A 1 85 ? 8.755 3.962 6.287 1.00 91.00 85 LEU A CA 1
ATOM 687 C C . LEU A 1 85 ? 8.516 2.480 6.022 1.00 91.00 85 LEU A C 1
ATOM 689 O O . LEU A 1 85 ? 8.142 2.122 4.909 1.00 91.00 85 LEU A O 1
ATOM 693 N N . ALA A 1 86 ? 8.762 1.627 7.011 1.00 91.62 86 ALA A N 1
ATOM 694 C CA . ALA A 1 86 ? 8.348 0.232 6.941 1.00 91.62 86 ALA A CA 1
ATOM 695 C C . ALA A 1 86 ? 6.963 0.098 7.573 1.00 91.62 86 ALA A C 1
ATOM 697 O O . ALA A 1 86 ? 6.714 0.653 8.647 1.00 91.62 86 ALA A O 1
ATOM 698 N N . VAL A 1 87 ? 6.076 -0.603 6.882 1.00 91.50 87 VAL A N 1
ATOM 699 C CA . VAL A 1 87 ? 4.665 -0.732 7.228 1.00 91.50 87 VAL A CA 1
ATOM 700 C C . VAL A 1 87 ? 4.297 -2.207 7.188 1.00 91.50 87 VAL A C 1
ATOM 702 O O . VAL A 1 87 ? 4.643 -2.898 6.231 1.00 91.50 87 VAL A O 1
ATOM 705 N N . SER A 1 88 ? 3.626 -2.686 8.231 1.00 90.06 88 SER A N 1
ATOM 706 C CA . SER A 1 88 ? 3.139 -4.063 8.326 1.00 90.06 88 SER A CA 1
ATOM 707 C C . SER A 1 88 ? 1.782 -4.104 9.016 1.00 90.06 88 SER A C 1
ATOM 709 O O . SER A 1 88 ? 1.616 -3.482 10.067 1.00 90.06 88 SER A O 1
ATOM 711 N N . SER A 1 89 ? 0.844 -4.865 8.465 1.00 84.31 89 SER A N 1
ATOM 712 C CA . SER A 1 89 ? -0.376 -5.274 9.172 1.00 84.31 89 SER A CA 1
ATOM 713 C C . SER A 1 89 ? -0.151 -6.650 9.806 1.00 84.31 89 SER A C 1
ATOM 715 O O . SER A 1 89 ? 0.796 -7.343 9.442 1.00 84.31 89 SER A O 1
ATOM 717 N N . LYS A 1 90 ? -0.991 -7.049 10.765 1.00 72.94 90 LYS A N 1
ATOM 718 C CA . LYS A 1 90 ? -0.888 -8.351 11.452 1.00 72.94 90 LYS A CA 1
ATOM 719 C C . LYS A 1 90 ? -0.877 -9.535 10.474 1.00 72.94 90 LYS A C 1
ATOM 721 O O . LYS A 1 90 ? -0.166 -10.505 10.718 1.00 72.94 90 LYS A O 1
ATOM 726 N N . ASP A 1 91 ? -1.608 -9.401 9.372 1.00 70.62 91 ASP A N 1
ATOM 727 C CA . ASP A 1 91 ? -1.816 -10.458 8.379 1.00 70.62 91 ASP A CA 1
ATOM 728 C C . ASP A 1 91 ? -1.148 -10.156 7.025 1.00 70.62 91 ASP A C 1
ATOM 730 O O . ASP A 1 91 ? -1.228 -10.967 6.108 1.00 70.62 91 ASP A O 1
ATOM 734 N N . ALA A 1 92 ? -0.455 -9.014 6.909 1.00 73.06 92 ALA A N 1
ATOM 735 C CA . ALA A 1 92 ? 0.200 -8.581 5.676 1.00 73.06 92 ALA A CA 1
ATOM 736 C C . ALA A 1 92 ? 1.721 -8.546 5.835 1.00 73.06 92 ALA A C 1
ATOM 738 O O . ALA A 1 92 ? 2.264 -8.135 6.869 1.00 73.06 92 ALA A O 1
ATOM 739 N N . GLU A 1 93 ? 2.436 -8.908 4.775 1.00 82.12 93 GLU A N 1
ATOM 740 C CA . GLU A 1 93 ? 3.889 -8.796 4.774 1.00 82.12 93 GLU A CA 1
ATOM 741 C C . GLU A 1 93 ? 4.363 -7.339 4.869 1.00 82.12 93 GLU A C 1
ATOM 743 O O . GLU A 1 93 ? 3.718 -6.391 4.420 1.00 82.12 93 GLU A O 1
ATOM 748 N N . THR A 1 94 ? 5.554 -7.148 5.444 1.00 89.56 94 THR A N 1
ATOM 749 C CA . THR A 1 94 ? 6.130 -5.809 5.586 1.00 89.56 94 THR A CA 1
ATOM 750 C C . THR A 1 94 ? 6.581 -5.264 4.236 1.00 89.56 94 THR A C 1
ATOM 752 O O . THR A 1 94 ? 7.462 -5.840 3.591 1.00 89.56 94 THR A O 1
ATOM 755 N N . PHE A 1 95 ? 6.088 -4.087 3.863 1.00 91.38 95 PHE A N 1
ATOM 756 C CA . PHE A 1 95 ? 6.602 -3.325 2.728 1.00 91.38 95 PHE A CA 1
ATOM 757 C C . PHE A 1 95 ? 7.246 -2.013 3.185 1.00 91.38 95 PHE A C 1
ATOM 759 O O . PHE A 1 95 ? 6.976 -1.485 4.266 1.00 91.38 95 PHE A O 1
ATOM 766 N N . ILE A 1 96 ? 8.159 -1.494 2.364 1.00 92.81 96 ILE A N 1
ATOM 767 C CA . ILE A 1 96 ? 8.959 -0.307 2.680 1.00 92.81 96 ILE A CA 1
ATOM 768 C C . ILE A 1 96 ? 8.704 0.776 1.641 1.00 92.81 96 ILE A C 1
ATOM 770 O O . ILE A 1 96 ? 8.905 0.561 0.447 1.00 92.81 96 ILE A O 1
ATOM 774 N N . VAL A 1 97 ? 8.347 1.967 2.114 1.00 92.62 97 VAL A N 1
ATOM 775 C CA . VAL A 1 97 ? 8.144 3.167 1.300 1.00 92.62 97 VAL A CA 1
ATOM 776 C C . VAL A 1 97 ? 9.292 4.143 1.526 1.00 92.62 97 VAL A C 1
ATOM 778 O O . VAL A 1 97 ? 9.557 4.567 2.651 1.00 92.62 97 VAL A O 1
ATOM 781 N N . GLY A 1 98 ? 9.989 4.514 0.453 1.00 88.50 98 GLY A N 1
ATOM 782 C CA . GLY A 1 98 ? 11.036 5.540 0.500 1.00 88.50 98 GLY A CA 1
ATOM 783 C C . GLY A 1 98 ? 10.498 6.933 0.170 1.00 88.50 98 GLY A C 1
ATOM 784 O O . GLY A 1 98 ? 10.508 7.847 0.999 1.00 88.50 98 GLY A O 1
ATOM 785 N N . LYS A 1 99 ? 10.018 7.097 -1.068 1.00 86.62 99 LYS A N 1
ATOM 786 C CA . LYS A 1 99 ? 9.527 8.377 -1.597 1.00 86.62 99 LYS A CA 1
ATOM 787 C C . LYS A 1 99 ? 8.094 8.643 -1.151 1.00 86.62 99 LYS A C 1
ATOM 789 O O . LYS A 1 99 ? 7.284 7.729 -1.114 1.00 86.62 99 LYS A O 1
ATOM 794 N N . GLN A 1 100 ? 7.795 9.909 -0.845 1.00 88.00 100 GLN A N 1
ATOM 795 C CA . GLN A 1 100 ? 6.454 10.385 -0.474 1.00 88.00 100 GLN A CA 1
ATOM 796 C C . GLN A 1 100 ? 5.788 9.572 0.661 1.00 88.00 100 GLN A C 1
ATOM 798 O O . GLN A 1 100 ? 4.566 9.521 0.763 1.00 88.00 100 GLN A O 1
ATOM 803 N N . ARG A 1 101 ? 6.590 8.958 1.544 1.00 89.94 101 ARG A N 1
ATOM 804 C CA . ARG A 1 101 ? 6.130 8.119 2.665 1.00 89.94 101 ARG A CA 1
ATOM 805 C C . ARG A 1 101 ? 5.120 8.811 3.587 1.00 89.94 101 ARG A C 1
ATOM 807 O O . ARG A 1 101 ? 4.263 8.149 4.163 1.00 89.94 101 ARG A O 1
ATOM 814 N N . ASP A 1 102 ? 5.197 10.136 3.694 1.00 91.31 102 ASP A N 1
ATOM 815 C CA . ASP A 1 102 ? 4.283 10.928 4.514 1.00 91.31 102 ASP A CA 1
ATOM 816 C C . ASP A 1 102 ? 2.855 10.922 3.948 1.00 91.31 102 ASP A C 1
ATOM 818 O O . ASP A 1 102 ? 1.907 11.013 4.723 1.00 91.31 102 ASP A O 1
ATOM 822 N N . ARG A 1 103 ? 2.678 10.724 2.629 1.00 93.12 103 ARG A N 1
ATOM 823 C CA . ARG A 1 103 ? 1.350 10.539 2.014 1.00 93.12 103 ARG A CA 1
ATOM 824 C C . ARG A 1 103 ? 0.697 9.251 2.501 1.00 93.12 103 ARG A C 1
ATOM 826 O O . ARG A 1 103 ? -0.456 9.288 2.915 1.00 93.12 103 ARG A O 1
ATOM 833 N N . LEU A 1 104 ? 1.447 8.144 2.526 1.00 93.25 104 LEU A N 1
ATOM 834 C CA . LEU A 1 104 ? 0.947 6.879 3.068 1.00 93.25 104 LEU A CA 1
ATOM 835 C C . LEU A 1 104 ? 0.625 7.006 4.559 1.00 93.25 104 LEU A C 1
ATOM 837 O O . LEU A 1 104 ? -0.438 6.582 4.996 1.00 93.25 104 LEU A O 1
ATOM 841 N N . LEU A 1 105 ? 1.517 7.619 5.341 1.00 93.19 105 LEU A N 1
ATOM 842 C CA . LEU A 1 105 ? 1.285 7.811 6.772 1.00 93.19 105 LEU A CA 1
ATOM 843 C C . LEU A 1 105 ? 0.052 8.682 7.045 1.00 93.19 105 LEU A C 1
ATOM 845 O O . LEU A 1 105 ? -0.714 8.391 7.961 1.00 93.19 105 LEU A O 1
ATOM 849 N N . HIS A 1 106 ? -0.137 9.749 6.267 1.00 94.06 106 HIS A N 1
ATOM 850 C CA . HIS A 1 106 ? -1.317 10.599 6.364 1.00 94.06 106 HIS A CA 1
ATOM 851 C C . HIS A 1 106 ? -2.587 9.820 6.022 1.00 94.06 106 HIS A C 1
ATOM 853 O O . HIS A 1 106 ? -3.552 9.889 6.775 1.00 94.06 106 HIS A O 1
ATOM 859 N N . TRP A 1 107 ? -2.565 9.035 4.943 1.00 95.00 107 TRP A N 1
ATOM 860 C CA . TRP A 1 107 ? -3.688 8.183 4.567 1.00 95.00 107 TRP A CA 1
ATOM 861 C C . TRP A 1 107 ? -4.041 7.186 5.671 1.00 95.00 107 TRP A C 1
ATOM 863 O O . TRP A 1 107 ? -5.174 7.212 6.135 1.00 95.00 107 TRP A O 1
ATOM 873 N N . LEU A 1 108 ? -3.066 6.426 6.185 1.00 92.56 108 LEU A N 1
ATOM 874 C CA . LEU A 1 108 ? -3.273 5.463 7.275 1.00 92.56 108 LEU A CA 1
ATOM 875 C C . LEU A 1 108 ? -3.917 6.110 8.510 1.00 92.56 108 LEU A C 1
ATOM 877 O O . LEU A 1 108 ? -4.775 5.509 9.141 1.00 92.56 108 LEU A O 1
ATOM 881 N N . ARG A 1 109 ? -3.524 7.343 8.858 1.00 92.81 109 ARG A N 1
ATOM 882 C CA . ARG A 1 109 ? -4.066 8.073 10.021 1.00 92.81 109 ARG A CA 1
ATOM 883 C C . ARG A 1 109 ? -5.496 8.570 9.832 1.00 92.81 109 ARG A C 1
ATOM 885 O O . ARG A 1 109 ? -6.151 8.865 10.826 1.00 92.81 109 ARG A O 1
ATOM 892 N N . ARG A 1 110 ? -5.956 8.719 8.588 1.00 93.25 110 ARG A N 1
ATOM 893 C CA . ARG A 1 110 ? -7.346 9.088 8.287 1.00 93.25 110 ARG A CA 1
ATOM 894 C C . ARG A 1 110 ? -8.281 7.884 8.323 1.00 93.25 110 ARG A C 1
ATOM 896 O O . ARG A 1 110 ? -9.484 8.086 8.417 1.00 93.25 110 ARG A O 1
ATOM 903 N N . GLN A 1 111 ? -7.743 6.666 8.255 1.00 92.31 111 GLN A N 1
ATOM 904 C CA . GLN A 1 111 ? -8.554 5.458 8.241 1.00 92.31 111 GLN A CA 1
ATOM 905 C C . GLN A 1 111 ? -9.145 5.195 9.635 1.00 92.31 111 GLN A C 1
ATOM 907 O O . GLN A 1 111 ? -8.393 4.910 10.570 1.00 92.31 111 GLN A O 1
ATOM 912 N N . PRO A 1 112 ? -10.479 5.257 9.810 1.00 88.44 112 PRO A N 1
ATOM 913 C CA . PRO A 1 112 ? -11.110 5.194 11.130 1.00 88.44 112 PRO A CA 1
ATOM 914 C C . PRO A 1 112 ? -10.960 3.825 11.802 1.00 88.44 112 PRO A C 1
ATOM 916 O O . PRO A 1 112 ? -11.031 3.722 13.025 1.00 88.44 112 PRO A O 1
ATOM 919 N N . LYS A 1 113 ? -10.759 2.769 11.007 1.00 89.94 113 LYS A N 1
ATOM 920 C CA . LYS A 1 113 ? -10.618 1.385 11.468 1.00 89.94 113 LYS A CA 1
ATOM 921 C C . LYS A 1 113 ? -9.166 0.930 11.627 1.00 89.94 113 LYS A C 1
ATOM 923 O O . LYS A 1 113 ? -8.926 -0.179 12.095 1.00 89.94 113 LYS A O 1
ATOM 928 N N . ILE A 1 114 ? -8.190 1.776 11.289 1.00 91.12 114 ILE A N 1
ATOM 929 C CA . ILE A 1 114 ? -6.771 1.443 11.429 1.00 91.12 114 ILE A CA 1
ATOM 930 C C . ILE A 1 114 ? -6.210 2.059 12.708 1.00 91.12 114 ILE A C 1
ATOM 932 O O . ILE A 1 114 ? -6.102 3.276 12.857 1.00 91.12 114 ILE A O 1
ATOM 936 N N . ARG A 1 115 ? -5.737 1.203 13.613 1.00 91.88 115 ARG A N 1
ATOM 937 C CA . ARG A 1 115 ? -4.900 1.603 14.743 1.00 91.88 115 ARG A CA 1
ATOM 938 C C . ARG A 1 115 ? -3.428 1.518 14.353 1.00 91.88 115 ARG A C 1
ATOM 940 O O . ARG A 1 115 ? -2.928 0.442 14.039 1.00 91.88 115 ARG A O 1
ATOM 947 N N . ILE A 1 116 ? -2.709 2.634 14.447 1.00 92.44 116 ILE A N 1
ATOM 948 C CA . ILE A 1 116 ? -1.270 2.684 14.156 1.00 92.44 116 ILE A CA 1
ATOM 949 C C . ILE A 1 116 ? -0.456 2.537 15.445 1.00 92.44 116 ILE A C 1
ATOM 951 O O . ILE A 1 116 ? -0.626 3.310 16.388 1.00 92.44 116 ILE A O 1
ATOM 955 N N . ILE A 1 117 ? 0.479 1.590 15.456 1.00 91.88 117 ILE A N 1
ATOM 956 C CA . ILE A 1 117 ? 1.538 1.475 16.462 1.00 91.88 117 ILE A CA 1
ATOM 957 C C . ILE A 1 117 ? 2.835 1.994 15.839 1.00 91.88 117 ILE A C 1
ATOM 959 O O . ILE A 1 117 ? 3.381 1.389 14.916 1.00 91.88 117 ILE A O 1
ATOM 963 N N . GLU A 1 118 ? 3.334 3.129 16.333 1.00 90.25 118 GLU A N 1
ATOM 964 C CA . GLU A 1 118 ? 4.620 3.673 15.890 1.00 90.25 118 GLU A CA 1
ATOM 965 C C . GLU A 1 118 ? 5.769 3.071 16.704 1.00 90.25 118 GLU A C 1
ATOM 967 O O . GLU A 1 118 ? 5.952 3.379 17.882 1.00 90.25 118 GLU A O 1
ATOM 972 N N . GLU A 1 119 ? 6.589 2.253 16.056 1.00 86.00 119 GLU A N 1
ATOM 973 C CA . GLU A 1 119 ? 7.818 1.736 16.646 1.00 86.00 119 GLU A CA 1
ATOM 974 C C . GLU A 1 119 ? 8.988 2.662 16.296 1.00 86.00 119 GLU A C 1
ATOM 976 O O . GLU A 1 119 ? 9.431 2.760 15.145 1.00 86.00 119 GLU A O 1
ATOM 981 N N . LYS A 1 120 ? 9.522 3.346 17.311 1.00 69.12 120 LYS A N 1
ATOM 982 C CA . LYS A 1 120 ? 10.789 4.068 17.188 1.00 69.12 120 LYS A CA 1
ATOM 983 C C . LYS A 1 120 ? 11.922 3.052 17.277 1.00 69.12 120 LYS A C 1
ATOM 985 O O . LYS A 1 120 ? 12.254 2.594 18.366 1.00 69.12 120 LYS A O 1
ATOM 990 N N . LYS A 1 121 ? 12.563 2.731 16.152 1.00 54.06 121 LYS A N 1
ATOM 991 C CA . LYS A 1 121 ? 13.912 2.165 16.228 1.00 54.06 121 LYS A CA 1
ATOM 992 C C . LYS A 1 121 ? 14.855 3.283 16.675 1.00 54.06 121 LYS A C 1
ATOM 994 O O . LYS A 1 121 ? 15.152 4.187 15.898 1.00 54.06 121 LYS A O 1
ATOM 999 N N . LEU A 1 122 ? 15.299 3.224 17.930 1.00 42.19 122 LEU A N 1
ATOM 1000 C CA . LEU A 1 122 ? 16.576 3.807 18.336 1.00 42.19 122 LEU A CA 1
ATOM 1001 C C . LEU A 1 122 ? 17.641 3.088 17.501 1.00 42.19 122 LEU A C 1
ATOM 1003 O O . LEU A 1 122 ? 17.931 1.919 17.740 1.00 42.19 122 LEU A O 1
ATOM 1007 N N . PHE A 1 123 ? 18.135 3.734 16.448 1.00 40.88 123 PHE A N 1
ATOM 1008 C CA . PHE A 1 123 ? 19.362 3.284 15.804 1.00 40.88 123 PHE A CA 1
ATOM 1009 C C . PHE A 1 123 ? 20.505 3.707 16.736 1.00 40.88 123 PHE A C 1
ATOM 1011 O O . PHE A 1 123 ? 20.797 4.898 16.828 1.00 40.88 123 PHE A O 1
ATOM 1018 N N . LEU A 1 124 ? 21.046 2.744 17.488 1.00 33.47 124 LEU A N 1
ATOM 1019 C CA . LEU A 1 124 ? 22.437 2.769 17.948 1.00 33.47 124 LEU A CA 1
ATOM 1020 C C . LEU A 1 124 ? 23.328 2.337 16.781 1.00 33.47 124 LEU A C 1
ATOM 1022 O O . LEU A 1 124 ? 22.894 1.420 16.041 1.00 33.47 124 LEU A O 1
#

Foldseek 3Di:
DCVVVVLVVLLFVLVQVVQVVVVFHWPGKAWKDAPPDPPWTWIWTDGLFKIWIWTDDPSHDIDTPDMDGLPAAWEKEWEDDDQKIWIDTPPGGIMMGRPPVVVVVVSQVPRPRYHYDYDYPPDD

Secondary structure (DSSP, 8-state):
--HHHHHHHHHHHHHHHHHHHTT---SEEEEEEETT--SSEEEEEE-SSEEEEEEEETTTEEEEEEEEE-SS-EEEEEEEETTEEEEEETTS--EEE-TTHHHHHHHHHH-TTEEEEEEE----

Radius of gyration: 14.49 Å; chains: 1; bounding box: 37×23×38 Å

Sequence (124 aa):
MDHQKKQTSDHEKLIREWIESKGNTCEFVLPVTRKDFKGSKLYVSASEDSLRLLEVVSDRDVNVIETIECTEEQTWIVKKGFGKLAVSSKDAETFIVGKQRDRLLHWLRRQPKIRIIEEKKLFL

pLDDT: mean 85.91, std 12.67, range [33.47, 95.75]